Protein AF-A0A087FXV1-F1 (afdb_monomer_lite)

Structure (mmCIF, N/CA/C/O backbone):
data_AF-A0A087FXV1-F1
#
_entry.id   AF-A0A087FXV1-F1
#
loop_
_atom_site.group_PDB
_atom_site.id
_atom_site.type_symbol
_atom_site.label_atom_id
_atom_site.label_alt_id
_atom_site.label_comp_id
_atom_site.label_asym_id
_atom_site.label_entity_id
_atom_site.label_seq_id
_atom_site.pdbx_PDB_ins_code
_atom_site.Cartn_x
_atom_site.Cartn_y
_atom_site.Cartn_z
_atom_site.occupancy
_atom_site.B_iso_or_equiv
_atom_site.auth_seq_id
_atom_site.auth_comp_id
_atom_site.auth_asym_id
_atom_site.auth_atom_id
_atom_site.pdbx_PDB_model_num
ATOM 1 N N . GLU A 1 1 ? -32.116 3.714 2.459 1.00 37.84 1 GLU A N 1
ATOM 2 C CA . GLU A 1 1 ? -30.904 3.157 3.091 1.00 37.84 1 GLU A CA 1
ATOM 3 C C . GLU A 1 1 ? -29.776 3.234 2.078 1.00 37.84 1 GLU A C 1
ATOM 5 O O . GLU A 1 1 ? -29.942 2.734 0.973 1.00 37.84 1 GLU A O 1
ATOM 10 N N . SER A 1 2 ? -28.697 3.956 2.382 1.00 45.41 2 SER A N 1
ATOM 11 C CA . SER A 1 2 ? -27.546 4.037 1.479 1.00 45.41 2 SER A CA 1
ATOM 12 C C . SER A 1 2 ? -26.613 2.890 1.838 1.00 45.41 2 SER A C 1
ATOM 14 O O . SER A 1 2 ? -26.020 2.888 2.916 1.00 45.41 2 SER A O 1
ATOM 16 N N . ILE A 1 3 ? -26.550 1.874 0.983 1.00 55.06 3 ILE A N 1
ATOM 17 C CA . ILE A 1 3 ? -25.612 0.768 1.144 1.00 55.06 3 ILE A CA 1
ATOM 18 C C . ILE A 1 3 ? -24.227 1.366 0.891 1.00 55.06 3 ILE A C 1
ATOM 20 O O . ILE A 1 3 ? -23.838 1.579 -0.255 1.00 55.06 3 ILE A O 1
ATOM 24 N N . SER A 1 4 ? -23.497 1.703 1.956 1.00 53.00 4 SER A N 1
ATOM 25 C CA . SER A 1 4 ? -22.080 2.040 1.836 1.00 53.00 4 SER A CA 1
ATOM 26 C C . SER A 1 4 ? -21.343 0.760 1.456 1.00 53.00 4 SER A C 1
ATOM 28 O O . SER A 1 4 ? -20.977 -0.051 2.306 1.00 53.00 4 SER A O 1
ATOM 30 N N . LEU A 1 5 ? -21.194 0.533 0.154 1.00 64.38 5 LEU A N 1
ATOM 31 C CA . LEU A 1 5 ? -20.352 -0.519 -0.397 1.00 64.38 5 LEU A CA 1
ATOM 32 C C . LEU A 1 5 ? -18.903 -0.043 -0.271 1.00 64.38 5 LEU A C 1
ATOM 34 O O . LEU A 1 5 ? -18.301 0.442 -1.226 1.00 64.38 5 LEU A O 1
ATOM 38 N N . GLY A 1 6 ? -18.375 -0.104 0.953 1.00 79.50 6 GLY A N 1
ATOM 39 C CA . GLY A 1 6 ? -16.969 0.164 1.222 1.00 79.50 6 GLY A CA 1
ATOM 40 C C . GLY A 1 6 ? -16.086 -0.704 0.325 1.00 79.50 6 GLY A C 1
ATOM 41 O O . GLY A 1 6 ? -16.383 -1.877 0.092 1.00 79.50 6 GLY A O 1
ATOM 42 N N . LEU A 1 7 ? -15.015 -0.114 -0.204 1.00 85.31 7 LEU A N 1
ATOM 43 C CA . LEU A 1 7 ? -14.081 -0.807 -1.084 1.00 85.31 7 LEU A CA 1
ATOM 44 C C . LEU A 1 7 ? -13.427 -1.973 -0.328 1.00 85.31 7 LEU A C 1
ATOM 46 O O . LEU A 1 7 ? -12.741 -1.735 0.661 1.00 85.31 7 LEU A O 1
ATOM 50 N N . ARG A 1 8 ? -13.647 -3.210 -0.795 1.00 89.50 8 ARG A N 1
ATOM 51 C CA . ARG A 1 8 ? -13.088 -4.435 -0.185 1.00 89.50 8 ARG A CA 1
ATOM 52 C C . ARG A 1 8 ? -11.825 -4.942 -0.863 1.00 89.50 8 ARG A C 1
ATOM 54 O O . ARG A 1 8 ? -10.972 -5.532 -0.217 1.00 89.50 8 ARG A O 1
ATOM 61 N N . SER A 1 9 ? -11.701 -4.722 -2.163 1.00 88.38 9 SER A N 1
ATOM 62 C CA . SER A 1 9 ? -10.577 -5.206 -2.955 1.00 88.38 9 SER A CA 1
ATOM 63 C C . SER A 1 9 ? -10.141 -4.114 -3.916 1.00 88.38 9 SER A C 1
ATOM 65 O O . SER A 1 9 ? -10.981 -3.534 -4.606 1.00 88.38 9 SER A O 1
ATOM 67 N N . LEU A 1 10 ? -8.844 -3.823 -3.934 1.00 87.94 10 LEU A N 1
ATOM 68 C CA . LEU A 1 10 ? -8.223 -2.898 -4.870 1.00 87.94 10 LEU A CA 1
ATOM 69 C C . LEU A 1 10 ? -7.070 -3.608 -5.570 1.00 87.94 10 LEU A C 1
ATOM 71 O O . LEU A 1 10 ? -6.037 -3.867 -4.956 1.00 8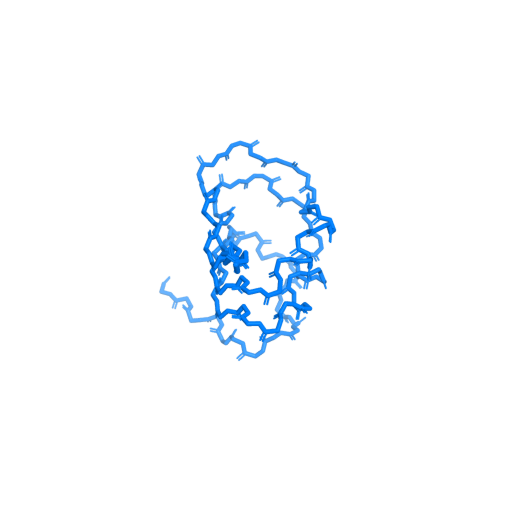7.94 10 LEU A O 1
ATOM 75 N N . ASP A 1 11 ? -7.247 -3.898 -6.855 1.00 89.94 11 ASP A N 1
ATOM 76 C CA . ASP A 1 11 ? -6.186 -4.423 -7.704 1.00 89.94 11 ASP A CA 1
ATOM 77 C C . ASP A 1 11 ? -5.758 -3.361 -8.713 1.00 89.94 11 ASP A C 1
ATOM 79 O O . ASP A 1 11 ? -6.530 -2.946 -9.578 1.00 89.94 11 ASP A O 1
ATOM 83 N N . VAL A 1 12 ? -4.526 -2.897 -8.558 1.00 88.19 12 VAL A N 1
ATOM 84 C CA . VAL A 1 12 ? -3.850 -1.996 -9.490 1.00 88.19 12 VAL A CA 1
ATOM 85 C C . VAL A 1 12 ? -2.514 -2.588 -9.937 1.00 88.19 12 VAL A C 1
ATOM 87 O O . VAL A 1 12 ? -1.622 -1.852 -10.365 1.00 88.19 12 VAL A O 1
ATOM 90 N N . GLY A 1 13 ? -2.358 -3.909 -9.844 1.00 87.31 13 GLY A N 1
ATOM 91 C CA . GLY A 1 13 ? -1.144 -4.621 -10.211 1.00 87.31 13 GLY A CA 1
ATOM 92 C C . GLY A 1 13 ? -0.782 -4.479 -11.693 1.00 87.31 13 GLY A C 1
ATOM 93 O O . GLY A 1 13 ? -1.620 -4.168 -12.537 1.00 87.31 13 GLY A O 1
ATOM 94 N N . HIS A 1 14 ? 0.494 -4.698 -12.005 1.00 87.75 14 HIS A N 1
ATOM 95 C CA . HIS A 1 14 ? 1.087 -4.664 -13.344 1.00 87.75 14 HIS A CA 1
ATOM 96 C C . HIS A 1 14 ? 0.808 -3.371 -14.121 1.00 87.75 14 HIS A C 1
ATOM 98 O O . HIS A 1 14 ? 0.633 -3.383 -15.340 1.00 87.75 14 HIS A O 1
ATOM 104 N N . ASN A 1 15 ? 0.798 -2.244 -13.412 1.00 88.25 15 ASN A N 1
ATOM 105 C CA . ASN A 1 15 ? 0.704 -0.920 -14.008 1.00 88.25 15 ASN A CA 1
ATOM 106 C C . ASN A 1 15 ? 2.044 -0.177 -13.926 1.00 88.25 15 ASN A C 1
ATOM 108 O O . ASN A 1 15 ? 3.043 -0.659 -13.401 1.00 88.25 15 ASN A O 1
ATOM 112 N N . GLN A 1 16 ? 2.074 1.033 -14.478 1.00 90.00 16 GLN A N 1
ATOM 113 C CA . GLN A 1 16 ? 3.236 1.922 -14.401 1.00 90.00 16 GLN A CA 1
ATOM 114 C C . GLN A 1 16 ? 3.083 2.968 -13.287 1.00 90.00 16 GLN A C 1
ATOM 116 O O . GLN A 1 16 ? 3.664 4.048 -13.384 1.00 90.00 16 GLN A O 1
ATOM 121 N N . LEU A 1 17 ? 2.287 2.677 -12.249 1.00 85.44 17 LEU A N 1
ATOM 122 C CA . LEU A 1 17 ? 2.091 3.604 -11.134 1.00 85.44 17 LEU A CA 1
ATOM 123 C C . LEU A 1 17 ? 3.417 3.804 -10.399 1.00 85.44 17 LEU A C 1
ATOM 125 O O . LEU A 1 17 ? 4.185 2.861 -10.212 1.00 85.44 17 LEU A O 1
ATOM 129 N N . SER A 1 18 ? 3.690 5.037 -9.990 1.00 85.50 18 SER A N 1
ATOM 130 C CA . SER A 1 18 ? 4.942 5.425 -9.344 1.00 85.50 18 SER A CA 1
ATOM 131 C C . SER A 1 18 ? 4.703 6.435 -8.232 1.00 85.50 18 SER A C 1
ATOM 133 O O . SER A 1 18 ? 3.708 7.155 -8.268 1.00 85.50 18 SER A O 1
ATOM 135 N N . GLY A 1 19 ? 5.648 6.539 -7.299 1.00 81.62 19 GLY A N 1
ATOM 136 C CA . GLY A 1 19 ? 5.525 7.397 -6.116 1.00 81.62 19 GLY A CA 1
ATOM 137 C C . GLY A 1 19 ? 4.996 6.630 -4.904 1.00 81.62 19 GLY A C 1
ATOM 138 O O . GLY A 1 19 ? 5.149 5.412 -4.840 1.00 81.62 19 GLY A O 1
ATOM 139 N N . GLU A 1 20 ? 4.406 7.344 -3.948 1.00 81.44 20 GLU A N 1
ATOM 140 C CA . GLU A 1 20 ? 3.863 6.788 -2.700 1.00 81.44 20 GLU A CA 1
ATOM 141 C C . GLU A 1 20 ? 2.377 6.428 -2.840 1.00 81.44 20 GLU A C 1
ATOM 143 O O . GLU A 1 20 ? 1.665 6.995 -3.677 1.00 81.44 20 GLU A O 1
ATOM 148 N N . LEU A 1 21 ? 1.874 5.516 -2.000 1.00 80.00 21 LEU A N 1
ATOM 149 C CA . LEU A 1 21 ? 0.435 5.292 -1.921 1.00 80.00 21 LEU A CA 1
ATOM 150 C C . LEU A 1 21 ? -0.247 6.522 -1.304 1.00 80.00 21 LEU A C 1
ATOM 152 O O . LEU A 1 21 ? 0.246 7.108 -0.336 1.00 80.00 21 LEU A O 1
ATOM 156 N N . PRO A 1 22 ? -1.417 6.931 -1.821 1.00 82.38 22 PRO A N 1
ATOM 157 C CA . PRO A 1 22 ? -2.109 8.090 -1.288 1.00 82.38 22 PRO A CA 1
ATOM 158 C C . PRO A 1 22 ? -2.560 7.819 0.151 1.00 82.38 22 PRO A C 1
ATOM 160 O O . PRO A 1 22 ? -3.215 6.817 0.433 1.00 82.38 22 PRO A O 1
ATOM 163 N N . LYS A 1 23 ? -2.286 8.756 1.066 1.00 81.12 23 LYS A N 1
ATOM 164 C CA . LYS A 1 23 ? -2.693 8.644 2.481 1.00 81.12 23 LYS A CA 1
ATOM 165 C C . LYS A 1 23 ? -4.201 8.484 2.661 1.00 81.12 23 LYS A C 1
ATOM 167 O O . LYS A 1 23 ? -4.629 7.939 3.664 1.00 81.12 23 LYS A O 1
ATOM 172 N N . SER A 1 24 ? -5.012 8.912 1.694 1.00 81.81 24 SER A N 1
ATOM 173 C CA . SER A 1 24 ? -6.463 8.697 1.701 1.00 81.81 24 SER A CA 1
ATOM 174 C C . SER A 1 24 ? -6.865 7.221 1.639 1.00 81.81 24 SER A C 1
ATOM 176 O O . SER A 1 24 ? -7.994 6.904 2.005 1.00 81.81 24 SER A O 1
ATOM 178 N N . LEU A 1 25 ? -5.963 6.313 1.245 1.00 80.81 25 LEU A N 1
ATOM 179 C CA . LEU A 1 25 ? -6.219 4.872 1.233 1.00 80.81 25 LEU A CA 1
ATOM 180 C C . LEU A 1 25 ? -6.529 4.326 2.638 1.00 80.81 25 LEU A C 1
ATOM 182 O O . LEU A 1 25 ? -7.252 3.343 2.755 1.00 80.81 25 LEU A O 1
ATOM 186 N N . ILE A 1 26 ? -6.080 5.005 3.704 1.00 81.94 26 ILE A N 1
ATOM 187 C CA . ILE A 1 26 ? -6.420 4.660 5.097 1.00 81.94 26 ILE A CA 1
ATOM 188 C C . ILE A 1 26 ? -7.919 4.802 5.397 1.00 81.94 26 ILE A C 1
ATOM 190 O O . ILE A 1 26 ? -8.426 4.183 6.329 1.00 81.94 26 ILE A O 1
ATOM 194 N N . ASN A 1 27 ? -8.645 5.603 4.609 1.00 84.38 27 ASN A N 1
ATOM 195 C CA . ASN A 1 27 ? -10.085 5.792 4.783 1.00 84.38 27 ASN A CA 1
ATOM 196 C C . ASN A 1 27 ? -10.888 4.614 4.216 1.00 84.38 27 ASN A C 1
ATOM 198 O O . ASN A 1 27 ? -12.084 4.495 4.486 1.00 84.38 27 ASN A O 1
ATOM 202 N N . CYS A 1 28 ? -10.254 3.725 3.446 1.00 86.62 28 CYS A N 1
ATOM 203 C CA . CYS A 1 28 ? -10.862 2.497 2.951 1.00 86.62 28 CYS A CA 1
ATOM 204 C C . CYS A 1 28 ? -10.880 1.433 4.056 1.00 86.62 2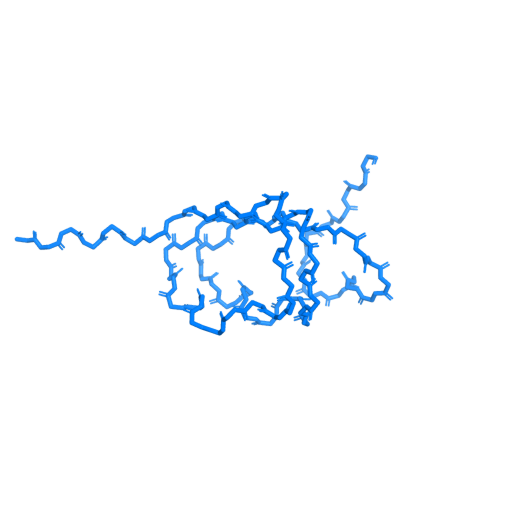8 CYS A C 1
ATOM 206 O O . CYS A 1 28 ? -10.275 0.377 3.925 1.00 86.62 28 CYS A O 1
ATOM 208 N N . THR A 1 29 ? -11.588 1.699 5.155 1.00 87.12 29 THR A N 1
ATOM 209 C CA . THR A 1 29 ? -11.572 0.852 6.361 1.00 87.12 29 THR A CA 1
ATOM 210 C C . THR A 1 29 ? -12.036 -0.584 6.119 1.00 87.12 29 THR A C 1
ATOM 212 O O . THR A 1 29 ? -11.640 -1.470 6.865 1.00 87.12 29 THR A O 1
ATOM 215 N N . HIS A 1 30 ? -12.829 -0.823 5.072 1.00 89.81 30 HIS A N 1
ATOM 216 C CA . HIS A 1 30 ? -13.325 -2.143 4.675 1.00 89.81 30 HIS A CA 1
ATOM 217 C C . HIS A 1 30 ? -12.399 -2.883 3.695 1.00 89.81 30 HIS A C 1
ATOM 219 O O . HIS A 1 30 ? -12.783 -3.936 3.197 1.00 89.81 30 HIS A O 1
ATOM 225 N N . LEU A 1 31 ? -11.222 -2.333 3.373 1.00 87.56 31 LEU A N 1
ATOM 226 C CA . LEU A 1 31 ? -10.310 -2.925 2.400 1.00 87.56 31 LEU A CA 1
ATOM 227 C C . LEU A 1 31 ? -9.672 -4.191 2.979 1.00 87.56 31 LEU A C 1
ATOM 229 O O . LEU A 1 31 ? -8.982 -4.138 3.992 1.00 87.56 31 LEU A O 1
ATOM 233 N N . GLU A 1 32 ? -9.896 -5.314 2.305 1.00 89.56 32 GLU A N 1
ATOM 234 C CA . GLU A 1 32 ? -9.421 -6.653 2.661 1.00 89.56 32 GLU A CA 1
ATOM 235 C C . GLU A 1 32 ? -8.224 -7.079 1.795 1.00 89.56 32 GLU A C 1
ATOM 237 O O . GLU A 1 32 ? -7.318 -7.767 2.277 1.00 89.56 32 GLU A O 1
ATOM 242 N N . PHE A 1 33 ? -8.186 -6.638 0.533 1.00 86.19 33 PHE A N 1
ATOM 243 C CA . PHE A 1 33 ? -7.146 -6.984 -0.437 1.00 86.19 33 PHE A CA 1
ATOM 244 C C . PHE A 1 33 ? -6.603 -5.754 -1.168 1.00 86.19 33 PHE A C 1
ATOM 246 O O . PHE A 1 33 ? -7.371 -4.940 -1.684 1.00 86.19 33 PHE A O 1
ATOM 253 N N . LEU A 1 34 ? -5.274 -5.660 -1.256 1.00 86.19 34 LEU A N 1
ATOM 254 C CA . LEU A 1 34 ? -4.573 -4.636 -2.027 1.00 86.19 34 LEU A CA 1
ATOM 255 C C . LEU A 1 34 ? -3.484 -5.272 -2.897 1.00 86.19 34 LEU A C 1
ATOM 257 O O . LEU A 1 34 ? -2.510 -5.810 -2.375 1.00 86.19 34 LEU A O 1
ATOM 261 N N . ASN A 1 35 ? -3.609 -5.166 -4.215 1.00 86.38 35 ASN A N 1
ATOM 262 C CA . ASN A 1 35 ? -2.561 -5.561 -5.150 1.00 86.38 35 ASN A CA 1
ATOM 263 C C . ASN A 1 35 ? -1.944 -4.330 -5.815 1.00 86.38 35 ASN A C 1
ATOM 265 O O . ASN A 1 35 ? -2.616 -3.589 -6.527 1.00 86.38 35 ASN A O 1
ATOM 269 N N . VAL A 1 36 ? -0.653 -4.131 -5.574 1.00 85.31 36 VAL A N 1
ATOM 270 C CA . VAL A 1 36 ? 0.187 -3.094 -6.183 1.00 85.31 36 VAL A CA 1
ATOM 271 C C . VAL A 1 36 ? 1.421 -3.698 -6.859 1.00 85.31 36 VAL A C 1
ATOM 273 O O . VAL A 1 36 ? 2.338 -2.970 -7.240 1.00 85.31 36 VAL A O 1
ATOM 276 N N . GLU A 1 37 ? 1.454 -5.021 -7.027 1.00 85.12 37 GLU A N 1
ATOM 277 C CA . GLU A 1 37 ? 2.549 -5.753 -7.660 1.00 85.12 37 GLU A CA 1
ATOM 278 C C . GLU A 1 37 ? 2.852 -5.207 -9.060 1.00 85.12 37 GLU A C 1
ATOM 280 O O . GLU A 1 37 ? 1.979 -4.685 -9.740 1.00 85.12 37 GLU A O 1
ATOM 285 N N . GLY A 1 38 ? 4.103 -5.276 -9.506 1.00 84.19 38 GLY A N 1
ATOM 286 C CA . GLY A 1 38 ? 4.481 -4.869 -10.861 1.00 84.19 38 GLY A CA 1
ATOM 287 C C . GLY A 1 38 ? 4.412 -3.362 -11.133 1.00 84.19 38 GLY A C 1
ATOM 288 O O . GLY A 1 38 ? 4.600 -2.969 -12.279 1.00 84.19 38 GLY A O 1
ATOM 289 N N . ASN A 1 39 ? 4.178 -2.529 -10.113 1.00 84.06 39 ASN A N 1
ATOM 290 C CA . ASN A 1 39 ? 4.291 -1.073 -10.197 1.00 84.06 39 ASN A CA 1
ATOM 291 C C . ASN A 1 39 ? 5.671 -0.570 -9.747 1.00 84.06 39 ASN A C 1
ATOM 293 O O . ASN A 1 39 ? 6.482 -1.303 -9.191 1.00 84.06 39 ASN A O 1
ATOM 297 N N . LYS A 1 40 ? 5.924 0.724 -9.949 1.00 83.62 40 LYS A N 1
ATOM 298 C CA . LYS A 1 40 ? 7.115 1.455 -9.485 1.00 83.62 40 LYS A CA 1
ATOM 299 C C . LYS A 1 40 ? 6.816 2.254 -8.209 1.00 83.62 40 LYS A C 1
ATOM 301 O O . LYS A 1 40 ? 7.295 3.380 -8.054 1.00 83.62 40 LYS A O 1
ATOM 306 N N . ILE A 1 41 ? 5.971 1.709 -7.330 1.00 78.94 41 ILE A N 1
ATOM 307 C CA . ILE A 1 41 ? 5.627 2.352 -6.057 1.00 78.94 41 ILE A CA 1
ATOM 308 C C . ILE A 1 41 ? 6.863 2.322 -5.158 1.00 78.94 41 ILE A C 1
ATOM 310 O O . ILE A 1 41 ? 7.398 1.259 -4.856 1.00 78.94 41 ILE A O 1
ATOM 314 N N . ASN A 1 42 ? 7.316 3.506 -4.762 1.00 71.94 42 ASN A N 1
ATOM 315 C CA . ASN A 1 42 ? 8.452 3.717 -3.877 1.00 71.94 42 ASN A CA 1
ATOM 316 C C . ASN A 1 42 ? 7.937 4.431 -2.630 1.00 71.94 42 ASN A C 1
ATOM 318 O O . ASN A 1 42 ? 8.112 5.635 -2.467 1.00 71.94 42 ASN A O 1
ATOM 322 N N . ASP A 1 43 ?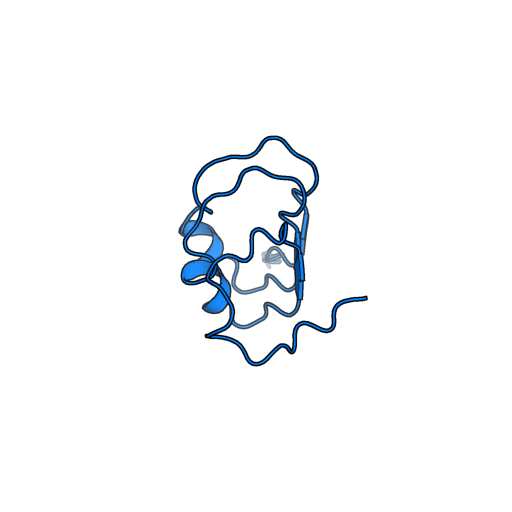 7.208 3.675 -1.820 1.00 66.69 43 ASP A N 1
ATOM 323 C CA . ASP A 1 43 ? 6.645 4.131 -0.558 1.00 66.69 43 ASP A CA 1
ATOM 324 C C . ASP A 1 43 ? 7.446 3.534 0.600 1.00 66.69 43 ASP A C 1
ATOM 326 O O . ASP A 1 43 ? 8.066 2.473 0.465 1.00 66.69 43 ASP A O 1
ATOM 330 N N . THR A 1 44 ? 7.382 4.171 1.767 1.00 64.38 44 THR A N 1
ATOM 331 C CA . THR A 1 44 ? 7.852 3.576 3.020 1.00 64.38 44 THR A CA 1
ATOM 332 C C . THR A 1 44 ? 6.835 2.515 3.443 1.00 64.38 44 THR A C 1
ATOM 334 O O . THR A 1 44 ? 5.988 2.696 4.324 1.00 64.38 44 THR A O 1
ATOM 337 N N . PHE A 1 45 ? 6.853 1.410 2.708 1.00 56.84 45 PHE A N 1
ATOM 338 C CA . PHE A 1 45 ? 5.891 0.336 2.825 1.00 56.84 45 PHE A CA 1
ATOM 339 C C . PHE A 1 45 ? 6.057 -0.371 4.192 1.00 56.84 45 PHE A C 1
ATOM 341 O O . PHE A 1 45 ? 7.164 -0.825 4.485 1.00 56.84 45 PHE A O 1
ATOM 348 N N . PRO A 1 46 ? 5.008 -0.520 5.036 1.00 59.44 46 PRO A N 1
ATOM 349 C CA . PRO A 1 46 ? 3.642 -0.023 4.898 1.00 59.44 46 PRO A CA 1
ATOM 350 C C . PRO A 1 46 ? 3.191 0.785 6.132 1.00 59.44 46 PRO A C 1
ATOM 352 O O . PRO A 1 46 ? 2.472 0.253 6.973 1.00 59.44 46 PRO A O 1
ATOM 355 N N . PHE A 1 47 ? 3.538 2.068 6.281 1.00 59.91 47 PHE A N 1
ATOM 356 C CA . PHE A 1 47 ? 3.005 2.829 7.431 1.00 59.91 47 PHE A CA 1
ATOM 357 C C . PHE A 1 47 ? 1.512 3.179 7.275 1.00 59.91 47 PHE A C 1
ATOM 359 O O . PHE A 1 47 ? 0.767 3.158 8.245 1.00 59.91 47 PHE A O 1
ATOM 366 N N . GLY A 1 48 ? 1.043 3.457 6.053 1.00 64.31 48 GLY A N 1
ATOM 367 C CA . GLY A 1 48 ? -0.366 3.796 5.803 1.00 64.31 48 GLY A CA 1
ATOM 368 C C . GLY A 1 48 ? -1.295 2.580 5.780 1.00 64.31 48 GLY A C 1
ATOM 369 O O . GLY A 1 48 ? -2.321 2.561 6.449 1.00 64.31 48 GLY A O 1
ATOM 370 N N . VAL A 1 49 ? -0.933 1.536 5.031 1.00 68.12 49 VAL A N 1
ATOM 371 C CA . VAL A 1 49 ? -1.80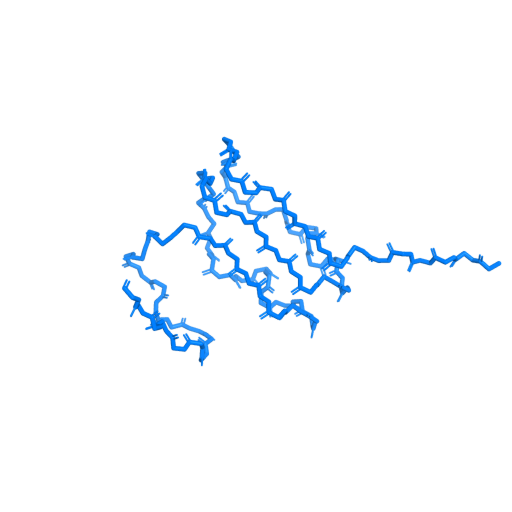2 0.358 4.847 1.00 68.12 49 VAL A CA 1
ATOM 372 C C . VAL A 1 49 ? -1.777 -0.618 6.023 1.00 68.12 49 VAL A C 1
ATOM 374 O O . VAL A 1 49 ? -2.714 -1.393 6.171 1.00 68.12 49 VAL A O 1
ATOM 377 N N . SER A 1 50 ? -0.780 -0.541 6.913 1.00 67.81 50 SER A N 1
ATOM 378 C CA . SER A 1 50 ? -0.804 -1.279 8.189 1.00 67.81 50 SER A CA 1
ATOM 379 C C . SER A 1 50 ? -1.859 -0.762 9.174 1.00 67.81 50 SER A C 1
ATOM 381 O O . SER A 1 50 ? -2.195 -1.466 10.121 1.00 67.81 50 SER A O 1
ATOM 383 N N . LEU A 1 51 ? -2.407 0.439 8.949 1.00 75.25 51 LEU A N 1
ATOM 384 C CA . LEU A 1 51 ? -3.466 1.028 9.775 1.00 75.25 51 LEU A CA 1
ATOM 385 C C . LEU A 1 51 ? -4.873 0.561 9.370 1.00 75.25 51 LEU A C 1
ATOM 387 O O . LEU A 1 51 ? -5.847 0.919 10.031 1.00 75.25 51 LEU A O 1
ATOM 391 N N . LEU A 1 52 ? -5.002 -0.207 8.284 1.00 81.44 52 LEU A N 1
ATOM 392 C CA . LEU 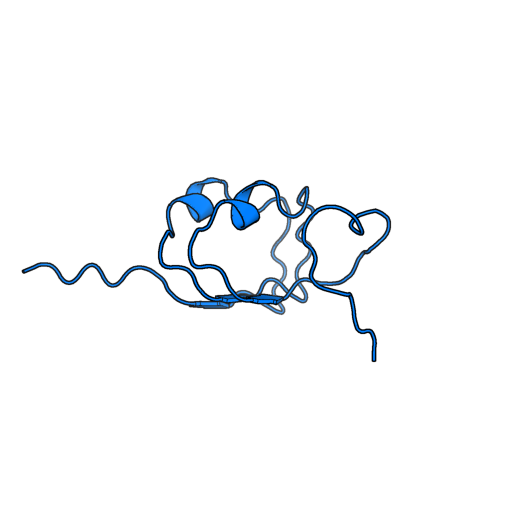A 1 52 ? -6.291 -0.688 7.804 1.00 81.44 52 LEU A CA 1
ATOM 393 C C . LEU A 1 52 ? -6.757 -1.897 8.634 1.00 81.44 52 LEU A C 1
ATOM 395 O O . LEU A 1 52 ? -6.109 -2.943 8.602 1.00 81.44 52 LEU A O 1
ATOM 399 N N . PRO A 1 53 ? -7.893 -1.797 9.350 1.00 82.94 53 PRO A N 1
ATOM 400 C CA . PRO A 1 53 ? -8.283 -2.791 10.353 1.00 82.94 53 PRO A CA 1
ATOM 401 C C . PRO A 1 53 ? -8.715 -4.138 9.759 1.00 82.94 53 PRO A C 1
ATOM 403 O O . PRO A 1 53 ? -8.700 -5.146 10.462 1.00 82.94 53 PRO A O 1
ATOM 406 N N . HIS A 1 54 ? -9.111 -4.164 8.484 1.00 87.12 54 HIS A N 1
ATOM 407 C CA . HIS A 1 54 ? -9.621 -5.356 7.804 1.00 87.12 54 HIS A CA 1
ATOM 408 C C . HIS A 1 54 ? -8.694 -5.885 6.706 1.00 87.12 54 HIS A C 1
ATOM 410 O O . HIS A 1 54 ? -9.051 -6.855 6.041 1.00 87.12 54 HIS A O 1
ATOM 416 N N . LEU A 1 55 ? -7.508 -5.296 6.529 1.00 82.50 55 LEU A N 1
ATOM 417 C CA . LEU A 1 55 ? -6.596 -5.676 5.456 1.00 82.50 55 LEU A CA 1
ATOM 418 C C . LEU A 1 55 ? -5.932 -7.019 5.770 1.00 82.50 55 LEU A C 1
ATOM 420 O O . LEU A 1 55 ? -5.219 -7.158 6.761 1.00 82.50 55 LEU A O 1
ATOM 424 N N . GLN A 1 56 ? -6.169 -8.013 4.917 1.00 84.06 56 GLN A N 1
ATOM 425 C CA . GLN A 1 56 ? -5.698 -9.384 5.127 1.00 84.06 56 GLN A CA 1
ATOM 426 C C . GLN A 1 56 ? -4.526 -9.741 4.222 1.00 84.06 56 GLN A C 1
ATOM 428 O O . GLN A 1 56 ? -3.666 -10.536 4.600 1.00 84.06 56 GLN A O 1
ATOM 433 N N . LYS A 1 57 ? -4.499 -9.192 3.005 1.00 81.50 57 LYS A N 1
ATOM 434 C CA . LYS A 1 57 ? -3.520 -9.586 1.996 1.00 81.50 57 LYS A CA 1
ATOM 435 C C . LYS A 1 57 ? -3.076 -8.391 1.166 1.00 81.50 57 LYS A C 1
ATOM 437 O O . LYS A 1 57 ? -3.898 -7.631 0.656 1.00 81.50 57 LYS A O 1
ATOM 442 N N . ILE A 1 58 ? -1.760 -8.275 1.014 1.00 79.12 58 ILE A N 1
ATOM 443 C CA . ILE A 1 58 ? -1.121 -7.278 0.161 1.00 79.12 58 ILE A CA 1
ATOM 444 C C . ILE A 1 58 ? -0.184 -7.992 -0.808 1.00 79.12 58 ILE A C 1
ATOM 446 O O . ILE A 1 58 ? 0.605 -8.837 -0.385 1.00 79.12 58 ILE A O 1
ATOM 450 N N . ALA A 1 59 ? -0.268 -7.647 -2.088 1.00 81.31 59 ALA A N 1
ATOM 451 C CA . ALA A 1 59 ? 0.703 -8.037 -3.103 1.00 81.31 59 ALA A CA 1
ATOM 452 C C . ALA A 1 59 ? 1.498 -6.794 -3.526 1.00 81.31 59 ALA A C 1
ATOM 454 O O . ALA A 1 59 ? 0.914 -5.784 -3.909 1.00 81.31 59 ALA A O 1
ATOM 455 N N . SER A 1 60 ? 2.824 -6.841 -3.402 1.00 75.38 60 SER A N 1
ATOM 456 C CA . SER A 1 60 ? 3.749 -5.768 -3.784 1.00 75.38 60 SER A CA 1
ATOM 457 C C . SER A 1 60 ? 5.043 -6.391 -4.301 1.00 75.38 60 SER A C 1
ATOM 459 O O . SER A 1 60 ? 5.425 -7.471 -3.852 1.00 75.38 60 SER A O 1
ATOM 461 N N . VAL A 1 61 ? 5.714 -5.726 -5.244 1.00 64.50 61 VAL A N 1
ATOM 462 C CA . VAL A 1 61 ? 6.993 -6.202 -5.790 1.00 64.50 61 VAL A CA 1
ATOM 463 C C . VAL A 1 61 ? 8.068 -6.163 -4.706 1.00 64.50 61 VAL A C 1
ATOM 465 O O . VAL A 1 61 ? 8.391 -5.104 -4.168 1.00 64.50 61 VAL A O 1
ATOM 468 N N . GLU A 1 62 ? 8.644 -7.327 -4.400 1.00 55.84 62 GLU A N 1
ATOM 469 C CA . GLU A 1 62 ? 9.784 -7.467 -3.497 1.00 55.84 62 GLU A CA 1
ATOM 470 C C . GLU A 1 62 ? 11.013 -6.737 -4.066 1.00 55.84 62 GLU A C 1
ATOM 472 O O . GLU A 1 62 ? 11.844 -7.312 -4.759 1.00 55.84 62 GLU A O 1
ATOM 477 N N . SER A 1 63 ? 11.183 -5.460 -3.730 1.00 45.22 63 SER A N 1
ATOM 478 C CA . SER A 1 63 ? 12.508 -4.828 -3.677 1.00 45.22 63 SER A CA 1
ATOM 479 C C . SER A 1 63 ? 12.938 -4.741 -2.216 1.00 45.22 63 SER A C 1
ATOM 481 O O . SER A 1 63 ? 13.131 -3.672 -1.642 1.00 45.22 63 SER A O 1
ATOM 483 N N . CYS A 1 64 ? 13.027 -5.910 -1.579 1.00 44.09 64 CYS A N 1
ATOM 484 C CA . CYS A 1 64 ? 13.511 -6.056 -0.214 1.00 44.09 64 CYS A CA 1
ATOM 485 C C . CYS A 1 64 ? 15.013 -5.746 -0.162 1.00 44.09 64 CYS A C 1
ATOM 487 O O . CYS A 1 64 ? 15.840 -6.640 -0.302 1.00 44.09 64 CYS A O 1
ATOM 489 N N . HIS A 1 65 ? 15.367 -4.485 0.084 1.00 43.03 65 HIS A N 1
ATOM 490 C CA . HIS A 1 65 ? 16.648 -4.161 0.715 1.00 43.03 65 HIS A CA 1
ATOM 491 C C . HIS A 1 65 ? 16.508 -3.598 2.136 1.00 43.03 65 HIS A C 1
ATOM 493 O O . HIS A 1 65 ? 17.542 -3.341 2.737 1.00 43.03 65 HIS A O 1
ATOM 499 N N . HIS A 1 66 ? 15.298 -3.472 2.719 1.00 41.75 66 HIS A N 1
ATOM 500 C CA . HIS A 1 66 ? 15.167 -3.155 4.160 1.00 41.75 66 HIS A CA 1
ATOM 501 C C . HIS A 1 66 ? 13.854 -3.530 4.891 1.00 41.75 66 HIS A C 1
ATOM 503 O O . HIS A 1 66 ? 13.733 -3.231 6.074 1.00 41.75 66 HIS A O 1
ATOM 509 N N . ILE A 1 67 ? 12.870 -4.201 4.277 1.00 46.59 67 ILE A N 1
ATOM 510 C CA . ILE A 1 67 ? 11.530 -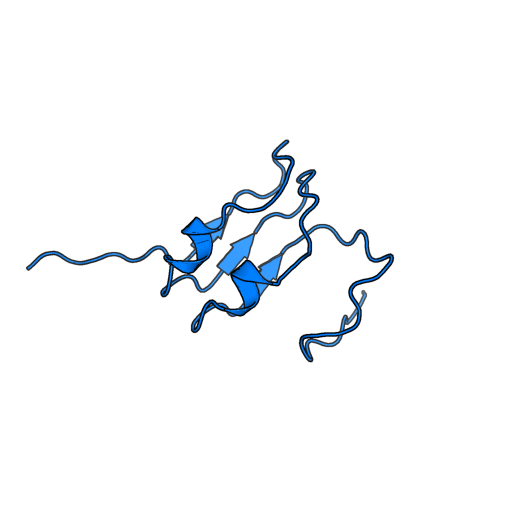4.367 4.893 1.00 46.59 67 ILE A CA 1
ATOM 511 C C . ILE A 1 67 ? 11.336 -5.795 5.423 1.00 46.59 67 ILE A C 1
ATOM 513 O O . ILE A 1 67 ? 10.409 -6.512 5.072 1.00 46.59 67 ILE A O 1
ATOM 517 N N . THR A 1 68 ? 12.252 -6.236 6.285 1.00 44.16 68 THR A N 1
ATOM 518 C CA . THR A 1 68 ? 12.024 -7.387 7.176 1.00 44.16 68 THR A CA 1
ATOM 519 C C . THR A 1 68 ? 12.023 -6.881 8.609 1.00 44.16 68 THR A C 1
ATOM 521 O O . THR A 1 68 ? 12.926 -7.192 9.365 1.00 44.16 68 THR A O 1
ATOM 524 N N . LEU A 1 69 ? 11.064 -6.033 8.976 1.00 43.09 69 LEU A N 1
ATOM 525 C CA . LEU A 1 69 ? 10.712 -5.756 10.373 1.00 43.09 69 LEU A CA 1
ATOM 526 C C . LEU A 1 69 ? 9.456 -4.876 10.359 1.00 43.09 69 LEU A C 1
ATOM 528 O O . LEU A 1 69 ? 9.583 -3.676 10.166 1.00 43.09 69 LEU A O 1
ATOM 532 N N . LEU A 1 70 ? 8.253 -5.451 10.487 1.00 42.28 70 LEU A N 1
ATOM 533 C CA . LEU A 1 70 ? 7.145 -4.828 11.246 1.00 42.28 70 LEU A CA 1
ATOM 534 C C . LEU A 1 70 ? 5.832 -5.612 11.247 1.00 42.28 70 LEU A C 1
ATOM 536 O O . LEU A 1 70 ? 4.981 -5.317 12.076 1.00 42.28 70 LEU A O 1
ATOM 540 N N . VAL A 1 71 ? 5.651 -6.647 10.428 1.00 43.94 71 VAL A N 1
ATOM 541 C CA . VAL A 1 71 ? 4.461 -7.499 10.565 1.00 43.94 71 VAL A CA 1
ATOM 542 C C . VAL A 1 71 ? 4.885 -8.952 10.439 1.00 43.94 71 VAL A C 1
ATOM 544 O O . VAL A 1 71 ? 5.577 -9.309 9.493 1.00 43.94 71 VAL A O 1
ATOM 547 N N . GLY A 1 72 ? 4.517 -9.780 11.418 1.00 42.03 72 GLY A N 1
ATOM 548 C CA . GLY A 1 72 ? 4.882 -11.196 11.556 1.00 42.03 72 GLY A CA 1
ATOM 549 C C . GLY A 1 72 ? 4.345 -12.136 10.469 1.00 42.03 72 GLY A C 1
ATOM 550 O O . GLY A 1 72 ? 4.001 -13.276 10.762 1.00 42.03 72 GLY A O 1
ATOM 551 N N . MET A 1 73 ? 4.282 -11.694 9.217 1.00 44.47 73 MET A N 1
ATOM 552 C CA . MET A 1 73 ? 4.082 -12.553 8.063 1.00 44.47 73 MET A CA 1
ATOM 553 C C . MET A 1 73 ? 5.455 -13.048 7.621 1.00 44.47 73 MET A C 1
ATOM 555 O O . MET A 1 73 ? 6.247 -12.314 7.034 1.00 44.47 73 MET A O 1
ATOM 559 N N . ARG A 1 74 ? 5.770 -14.298 7.973 1.00 36.41 74 ARG A N 1
ATOM 560 C CA . ARG A 1 74 ? 6.965 -14.980 7.473 1.00 36.41 74 ARG A CA 1
ATOM 561 C C . ARG A 1 74 ? 6.960 -14.894 5.949 1.00 36.41 74 ARG A C 1
ATOM 563 O O . ARG A 1 74 ? 6.050 -15.413 5.308 1.00 36.41 74 ARG A O 1
ATOM 570 N N . CYS A 1 75 ? 7.989 -14.259 5.398 1.00 38.88 75 CYS A N 1
ATOM 571 C CA . CYS A 1 75 ? 8.350 -14.359 3.994 1.00 38.88 75 CYS A CA 1
ATOM 572 C C . CYS A 1 75 ? 8.694 -15.834 3.733 1.00 38.88 75 CYS A C 1
ATOM 574 O O . CYS A 1 75 ? 9.808 -16.283 3.998 1.00 38.88 75 CYS A O 1
ATOM 576 N N . HIS A 1 76 ? 7.703 -16.628 3.327 1.00 35.19 76 HIS A N 1
ATOM 577 C CA . HIS A 1 76 ? 7.950 -17.947 2.770 1.00 35.19 76 HIS A CA 1
ATOM 578 C C . HIS A 1 76 ? 8.190 -17.733 1.278 1.00 35.19 76 HIS A C 1
ATOM 580 O O . HIS A 1 76 ? 7.256 -17.729 0.480 1.00 35.19 76 HIS A O 1
ATOM 586 N N . ARG A 1 77 ? 9.457 -17.485 0.932 1.00 36.94 77 ARG A N 1
ATOM 587 C CA . ARG A 1 77 ? 9.943 -17.647 -0.438 1.00 36.94 77 ARG A CA 1
ATOM 588 C C . ARG A 1 77 ? 9.644 -19.071 -0.898 1.00 36.94 77 ARG A C 1
ATOM 590 O O . ARG A 1 77 ? 9.973 -20.020 -0.179 1.00 36.94 77 ARG A O 1
ATOM 597 N N . LEU A 1 78 ? 9.036 -19.186 -2.073 1.00 33.88 78 LEU A N 1
ATOM 598 C CA . LEU A 1 78 ? 9.327 -20.265 -3.013 1.00 33.88 78 LEU A CA 1
ATOM 599 C C . LEU A 1 78 ? 10.430 -19.767 -3.947 1.00 33.88 78 LEU A C 1
ATOM 601 O O . LEU A 1 78 ? 10.382 -18.565 -4.296 1.00 33.88 78 LEU A O 1
#

Secondary structure (DSSP, 8-state):
--------EEE-TTS--EEPPPGGGGG-TT--EEE-TTSEE---TTTTGGG-TT--EEE-----SS--SSS-------

InterPro domains:
  IPR025875 Leucine rich repeat 4 [PF12799] (7-43)
  IPR032675 Leucine-rich repeat domain superfamily [G3DSA:3.80.10.10] (1-67)

pLDDT: mean 70.48, std 18.36, range [33.88, 90.0]

Foldseek 3Di:
DDPPPQAAEDAPEQDADEEADDLCVLVSLNHQYEEHANYHYDYPPDPRVVNRPRHNDYHYHPPPPDPPDDDPPPPPDD

Radius of gyration: 13.3 Å; chains: 1; bounding box: 48×29×26 Å

Organism: Arabis alpina (NCBI:txid50452)

Sequence (78 aa):
ESISLGLRSLDVGHNQLSGELPKSLINCTHLEFLNVEGNKINDTFPFGVSLLPHLQKIASVESCHHITLLVGMRCHRL